Protein AF-A0A3D4PBT4-F1 (afdb_monomer)

Nearest PDB structures (foldseek):
  4qhi-assembly2_C  TM=4.801E-01  e=5.246E-02  Methanocaldococcus jannaschii DSM 2661
  4qhg-assembly1_A-2  TM=4.617E-01  e=2.967E-01  Methanocaldococcus jannaschii DSM 2661
  5e3x-assembly1_A-2  TM=4.764E-01  e=1.218E+00  Fervidobacterium islandicum

Solvent-accessible surface area (backbone atoms only — not comparable to full-atom values): 7900 Å² total; per-residue (Å²): 116,71,68,62,55,51,52,49,64,68,45,41,64,60,52,53,50,51,52,49,51,54,48,48,54,54,50,52,46,61,51,25,56,71,37,74,46,95,46,27,5,44,56,42,27,53,53,55,31,48,79,68,73,39,72,84,47,48,81,45,77,36,86,62,77,91,56,55,41,52,39,86,85,80,41,32,38,33,24,12,53,67,28,30,70,22,40,10,48,36,17,32,48,51,27,46,52,31,45,48,53,50,50,38,59,75,67,63,42,63,69,56,55,55,49,61,65,44,50,64,61,58,52,46,52,58,55,50,48,52,50,52,51,53,50,51,53,51,56,55,50,52,56,58,59,76,75,110

Radius of gyration: 21.91 Å; Cα contacts (8 Å, |Δi|>4): 157; chains: 1; bounding box: 54×27×58 Å

Mean predicted aligned error: 8.55 Å

pLDDT: mean 87.28, std 11.98, range [42.81, 98.38]

Sequence (148 aa):
MYGYLGLLIFTAPAILLMMWAQYRVKSTFAHGLRVPTRLSGAAAARHILDINGLQSIDVVETPGQLSDHYDPREKVVRLSQEVYRGHSASSVGIAAHEVGHAIQDAENYGPLVIRNAAVPAAQFGGTAFSILLIVGILLNSIQLILLV

Foldseek 3Di:
DVVVVVVCVVCVVVVVVVVVVVVVVVVVLVVQLPAFAPDALQRLLCVVCVVLVNNVEEEEEDEDDPPWAQDLVNNYTYDYPCLNGRGTRSSNVSSVVRSVVSSCSVVVPVVVVVVVVCVVVVVVVVVVVVVVVVVVVVVVVVVVVVVD

Structure (mmCIF, N/CA/C/O backbone):
data_AF-A0A3D4PBT4-F1
#
_entry.id   AF-A0A3D4PBT4-F1
#
loop_
_atom_site.grou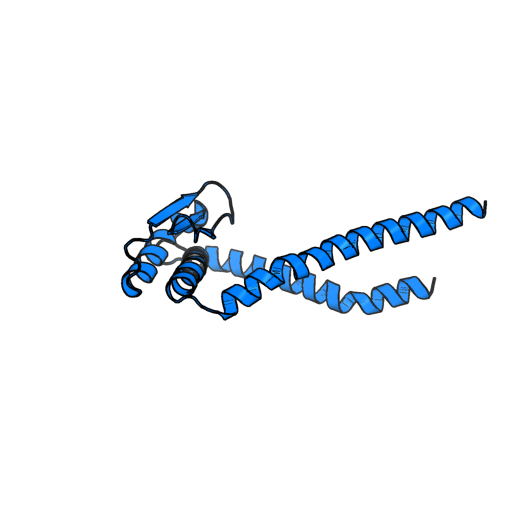p_PDB
_atom_site.id
_atom_site.type_symbol
_atom_site.label_atom_id
_atom_site.label_alt_id
_atom_site.label_comp_id
_atom_site.label_asym_id
_atom_site.label_entity_id
_atom_site.label_seq_id
_atom_site.pdbx_PDB_ins_code
_atom_site.Cartn_x
_atom_site.Cartn_y
_atom_site.Cartn_z
_atom_site.occupancy
_atom_site.B_iso_or_equiv
_atom_site.auth_seq_id
_atom_site.auth_comp_id
_atom_site.auth_asym_id
_atom_site.auth_atom_id
_atom_site.pdbx_PDB_model_num
ATOM 1 N N . MET A 1 1 ? 32.379 -2.640 -28.976 1.00 48.91 1 MET A N 1
ATOM 2 C CA . MET A 1 1 ? 32.718 -2.144 -27.621 1.00 48.91 1 MET A CA 1
ATOM 3 C C . MET A 1 1 ? 32.026 -0.816 -27.282 1.00 48.91 1 MET A C 1
ATOM 5 O O . MET A 1 1 ? 31.395 -0.750 -26.239 1.00 48.91 1 MET A O 1
ATOM 9 N N . TYR A 1 2 ? 32.033 0.196 -28.164 1.00 55.16 2 TYR A N 1
ATOM 10 C CA . TYR A 1 2 ? 31.381 1.500 -27.913 1.00 55.16 2 TYR A CA 1
ATOM 11 C C . TYR A 1 2 ? 29.841 1.471 -27.767 1.00 55.16 2 TYR A C 1
ATOM 13 O O . TYR A 1 2 ? 29.294 2.257 -27.001 1.00 55.16 2 TYR A O 1
ATOM 21 N N . GLY A 1 3 ? 29.135 0.544 -28.432 1.00 63.59 3 GLY A N 1
ATOM 22 C CA . GLY A 1 3 ? 27.665 0.445 -28.346 1.00 63.59 3 GLY A CA 1
ATOM 23 C C . GLY A 1 3 ? 27.131 -0.011 -26.980 1.00 63.59 3 GLY A C 1
ATOM 24 O O . GLY A 1 3 ? 26.150 0.537 -26.487 1.00 63.59 3 GLY A O 1
ATOM 25 N N . TYR A 1 4 ? 27.808 -0.961 -26.324 1.00 66.44 4 TYR A N 1
ATOM 26 C CA . TYR A 1 4 ? 27.395 -1.476 -25.011 1.00 66.44 4 TYR A CA 1
ATOM 27 C C . TYR A 1 4 ? 27.644 -0.468 -23.881 1.00 66.44 4 TYR A C 1
ATOM 29 O O . TYR A 1 4 ? 26.811 -0.319 -22.991 1.00 66.44 4 TYR A O 1
ATOM 37 N N . LEU A 1 5 ? 28.759 0.270 -23.944 1.00 72.81 5 LEU A N 1
ATOM 38 C CA . LEU A 1 5 ? 29.071 1.320 -22.971 1.00 72.81 5 LEU A CA 1
ATOM 39 C C . LEU A 1 5 ? 28.074 2.490 -23.069 1.00 72.81 5 LEU A C 1
ATOM 41 O O . LEU A 1 5 ? 27.619 2.994 -22.047 1.00 72.81 5 LEU A O 1
ATOM 45 N N . GLY A 1 6 ? 27.677 2.870 -24.291 1.00 78.94 6 GLY A N 1
ATOM 46 C CA . GLY A 1 6 ? 26.643 3.883 -24.521 1.00 78.94 6 GLY A CA 1
ATOM 47 C C . GLY A 1 6 ? 25.270 3.475 -23.975 1.00 78.94 6 GLY A C 1
ATOM 48 O O . GLY A 1 6 ? 24.609 4.282 -23.326 1.00 78.94 6 GLY A O 1
ATOM 49 N N . LEU A 1 7 ? 24.873 2.209 -24.156 1.00 76.38 7 LEU A N 1
ATOM 50 C CA . LEU A 1 7 ? 23.623 1.672 -23.605 1.00 76.38 7 LEU A CA 1
ATOM 51 C C . LEU A 1 7 ? 23.611 1.705 -22.069 1.00 76.38 7 LEU A C 1
ATOM 53 O O . LEU A 1 7 ? 22.609 2.097 -21.470 1.00 76.38 7 LEU A O 1
ATOM 57 N N . LEU A 1 8 ? 24.719 1.327 -21.424 1.00 79.38 8 LEU A N 1
ATOM 58 C CA . LEU A 1 8 ? 24.833 1.360 -19.964 1.00 79.38 8 LEU A CA 1
ATOM 59 C C . LEU A 1 8 ? 24.752 2.786 -19.419 1.00 79.38 8 LEU A C 1
ATOM 61 O O . LEU A 1 8 ? 24.022 3.023 -18.465 1.00 79.38 8 LEU A O 1
ATOM 65 N N . ILE A 1 9 ? 25.434 3.749 -20.043 1.00 87.38 9 ILE A N 1
ATOM 66 C CA . ILE A 1 9 ? 25.378 5.157 -19.621 1.00 87.38 9 ILE A CA 1
ATOM 67 C C . ILE A 1 9 ? 23.966 5.728 -19.802 1.00 87.38 9 ILE A C 1
ATOM 69 O O . ILE A 1 9 ? 23.479 6.440 -18.928 1.00 87.38 9 ILE A O 1
ATOM 73 N N . PHE A 1 10 ? 23.285 5.387 -20.899 1.00 84.81 10 PHE A N 1
ATOM 74 C CA . PHE A 1 10 ? 21.920 5.846 -21.162 1.00 84.81 10 PHE A CA 1
ATOM 75 C C . PHE A 1 10 ? 20.891 5.243 -20.191 1.00 84.81 10 PHE A C 1
ATOM 77 O O . PHE A 1 10 ? 19.974 5.932 -19.750 1.00 84.81 10 PHE A O 1
ATOM 84 N N . THR A 1 11 ? 21.045 3.967 -19.829 1.00 82.62 11 THR A N 1
ATOM 85 C CA . THR A 1 11 ? 20.118 3.264 -18.921 1.00 82.62 11 THR A CA 1
ATOM 86 C C . THR A 1 11 ? 20.441 3.470 -17.439 1.00 82.62 11 THR A C 1
ATOM 88 O O . THR A 1 11 ? 19.552 3.324 -16.596 1.00 82.62 11 THR A O 1
ATOM 91 N N . ALA A 1 12 ? 21.674 3.860 -17.101 1.00 88.75 12 ALA A N 1
ATOM 92 C CA . ALA A 1 12 ? 22.126 4.027 -15.722 1.00 88.75 12 ALA A CA 1
ATOM 93 C C . ALA A 1 12 ? 21.246 4.974 -14.885 1.00 88.75 12 ALA A C 1
ATOM 95 O O . ALA A 1 12 ? 20.883 4.572 -13.780 1.00 88.75 12 ALA A O 1
ATOM 96 N N . PRO A 1 13 ? 20.823 6.167 -15.354 1.00 92.69 13 PRO A N 1
ATOM 97 C CA . PRO A 1 13 ? 19.965 7.045 -14.558 1.00 92.69 13 PRO A CA 1
ATOM 98 C C . PRO A 1 13 ? 18.640 6.387 -14.156 1.00 92.69 13 PRO A C 1
ATOM 100 O O . PRO A 1 13 ? 18.212 6.515 -13.010 1.00 92.69 13 PRO A O 1
ATOM 103 N N . ALA A 1 14 ? 18.015 5.637 -15.070 1.00 88.19 14 ALA A N 1
ATOM 104 C CA . ALA A 1 14 ? 16.760 4.941 -14.800 1.00 88.19 14 ALA A CA 1
ATOM 105 C C . ALA A 1 14 ? 16.950 3.810 -13.777 1.00 88.19 14 ALA A C 1
ATOM 107 O O . ALA A 1 14 ? 16.162 3.682 -12.838 1.00 88.19 14 ALA A O 1
ATOM 108 N N . ILE A 1 15 ? 18.026 3.028 -13.914 1.00 87.31 15 ILE A N 1
ATOM 109 C CA . ILE A 1 15 ? 18.360 1.947 -12.976 1.00 87.31 15 ILE A CA 1
ATOM 110 C C . ILE A 1 15 ? 18.670 2.515 -11.587 1.00 87.31 15 ILE A C 1
ATOM 112 O O . ILE A 1 15 ? 18.145 2.021 -10.589 1.00 87.31 15 ILE A O 1
ATOM 116 N N . LEU A 1 16 ? 19.475 3.577 -11.511 1.00 93.25 16 LEU A N 1
ATOM 117 C CA . LEU A 1 16 ? 19.823 4.232 -10.250 1.00 93.25 16 LEU A CA 1
ATOM 118 C C . LEU A 1 16 ? 18.584 4.803 -9.554 1.00 93.25 16 LEU A C 1
ATOM 120 O O . LEU A 1 16 ? 18.419 4.607 -8.349 1.00 93.25 16 LEU A O 1
ATOM 124 N N . LEU A 1 17 ? 17.686 5.445 -10.305 1.00 93.38 17 LEU A N 1
ATOM 125 C CA . LEU A 1 17 ? 16.423 5.950 -9.771 1.00 93.38 17 LEU A CA 1
ATOM 126 C C . LEU A 1 17 ? 15.539 4.810 -9.244 1.00 93.38 17 LEU A C 1
ATOM 128 O O . LEU A 1 17 ? 15.007 4.914 -8.138 1.00 93.38 17 LEU A O 1
ATOM 132 N N . MET A 1 18 ? 15.421 3.709 -9.993 1.00 89.62 18 MET A N 1
ATOM 133 C CA . MET A 1 18 ? 14.675 2.519 -9.572 1.00 89.62 18 MET A CA 1
ATOM 134 C C . MET A 1 18 ? 15.241 1.934 -8.272 1.00 89.62 18 MET A C 1
ATOM 136 O O . MET A 1 18 ? 14.489 1.681 -7.329 1.00 89.62 18 MET A O 1
ATOM 140 N N . MET A 1 19 ? 16.561 1.751 -8.194 1.00 91.12 19 MET A N 1
ATOM 141 C CA . MET A 1 19 ? 17.225 1.233 -6.995 1.00 91.12 19 MET A CA 1
ATOM 142 C C . MET A 1 19 ? 17.025 2.155 -5.793 1.00 91.12 19 MET A C 1
ATOM 144 O O . MET A 1 19 ? 16.700 1.684 -4.701 1.00 91.12 19 MET A O 1
ATOM 148 N N . TRP A 1 20 ? 17.177 3.465 -5.988 1.00 96.38 20 TRP A N 1
ATOM 149 C CA . TRP A 1 20 ? 16.956 4.450 -4.935 1.00 96.38 20 TRP A CA 1
ATOM 150 C C . TRP A 1 20 ? 15.506 4.438 -4.442 1.00 96.38 20 TRP A C 1
ATOM 152 O O . TRP A 1 20 ? 15.279 4.410 -3.233 1.00 96.38 20 TRP A O 1
ATOM 162 N N . ALA A 1 21 ? 14.526 4.392 -5.347 1.00 94.19 21 ALA A N 1
ATOM 163 C CA . ALA A 1 21 ? 13.113 4.332 -4.984 1.00 94.19 21 ALA A CA 1
ATOM 164 C C . ALA A 1 21 ? 12.798 3.073 -4.158 1.00 94.19 21 ALA A C 1
ATOM 166 O O . ALA A 1 21 ? 12.188 3.169 -3.091 1.00 94.19 21 ALA A O 1
ATOM 167 N N . GLN A 1 22 ? 13.289 1.907 -4.592 1.00 88.94 22 GLN A N 1
ATOM 168 C CA . GLN A 1 22 ? 13.149 0.650 -3.849 1.00 88.94 22 GLN A CA 1
ATOM 169 C C . GLN A 1 22 ? 13.798 0.726 -2.462 1.00 88.94 22 GLN A C 1
ATOM 171 O O . GLN A 1 22 ? 13.204 0.299 -1.469 1.00 88.94 22 GLN A O 1
ATOM 176 N N . TYR A 1 23 ? 14.996 1.308 -2.372 1.00 95.31 23 TYR A N 1
ATOM 177 C CA . TYR A 1 23 ? 15.675 1.526 -1.097 1.00 95.31 23 TYR A CA 1
ATOM 178 C C . TYR A 1 23 ? 14.864 2.435 -0.168 1.00 95.31 23 TYR A C 1
ATOM 180 O O . TYR A 1 23 ? 14.682 2.107 1.005 1.00 95.31 23 TYR A O 1
ATOM 188 N N . ARG A 1 24 ? 14.339 3.553 -0.680 1.00 95.69 24 ARG A N 1
ATOM 189 C CA . ARG A 1 24 ? 13.544 4.506 0.105 1.00 95.69 24 ARG A CA 1
ATOM 190 C C . ARG A 1 24 ? 12.283 3.866 0.669 1.00 95.69 24 ARG A C 1
ATOM 192 O O . ARG A 1 24 ? 12.049 4.008 1.863 1.00 95.69 24 ARG A O 1
ATOM 199 N N . VAL A 1 25 ? 11.527 3.120 -0.139 1.00 88.88 25 VAL A N 1
ATOM 200 C CA . VAL A 1 25 ? 10.314 2.420 0.323 1.00 88.88 25 VAL A CA 1
ATOM 201 C C . VAL A 1 25 ? 10.648 1.450 1.457 1.00 88.88 25 VAL A C 1
ATOM 203 O O . VAL A 1 25 ? 10.055 1.534 2.532 1.00 88.88 25 VAL A O 1
ATOM 206 N N . LYS A 1 26 ? 11.655 0.588 1.261 1.00 89.44 26 LYS A N 1
ATOM 207 C CA . LYS A 1 26 ? 12.080 -0.383 2.283 1.00 89.44 26 LYS A CA 1
ATOM 208 C C . LYS A 1 26 ? 12.581 0.300 3.557 1.00 89.44 26 LYS A C 1
ATOM 210 O O . LYS A 1 26 ? 12.235 -0.118 4.658 1.00 89.44 26 LYS A O 1
ATOM 215 N N . SER A 1 27 ? 13.374 1.360 3.411 1.00 92.69 27 SER A N 1
ATOM 216 C CA . SER A 1 27 ? 13.938 2.116 4.531 1.00 92.69 27 SER A CA 1
ATOM 217 C C . SER A 1 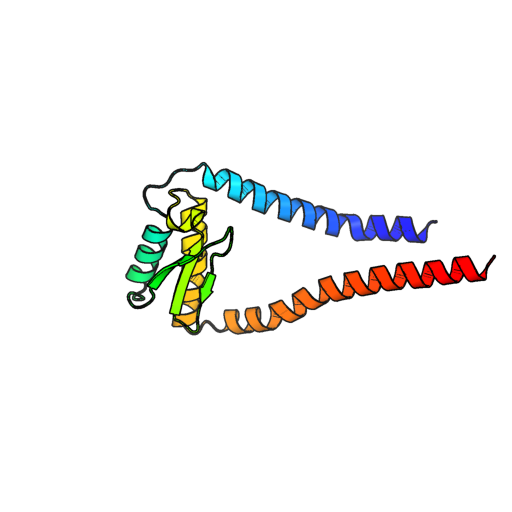27 ? 12.854 2.828 5.341 1.00 92.69 27 SER A C 1
ATOM 219 O O . SER A 1 27 ? 12.841 2.722 6.567 1.00 92.69 27 SER A O 1
ATOM 221 N N . THR A 1 28 ? 11.913 3.502 4.676 1.00 91.19 2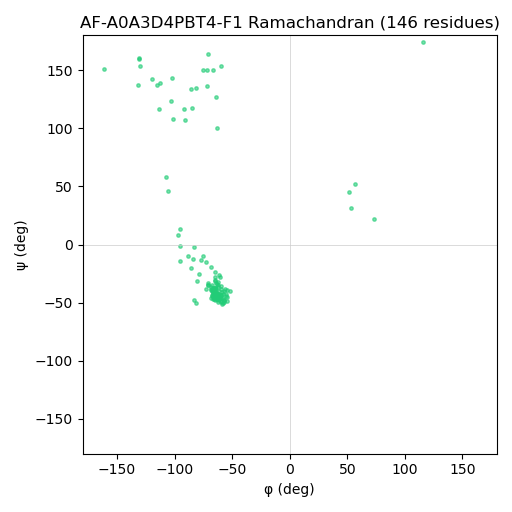8 THR A N 1
ATOM 222 C CA . THR A 1 28 ? 10.795 4.183 5.337 1.00 91.19 28 THR A CA 1
ATOM 223 C C . THR A 1 28 ? 9.870 3.190 6.031 1.00 91.19 28 THR A C 1
ATOM 225 O O . THR A 1 28 ? 9.508 3.428 7.180 1.00 91.19 28 THR A O 1
ATOM 228 N N . PHE A 1 29 ? 9.551 2.060 5.395 1.00 87.12 29 PHE A N 1
ATOM 229 C CA . PHE A 1 29 ? 8.749 1.008 6.021 1.00 87.12 29 PHE A CA 1
ATOM 230 C C . PHE A 1 29 ? 9.419 0.462 7.292 1.00 87.12 29 PHE A C 1
ATOM 232 O O . PHE A 1 29 ? 8.803 0.443 8.359 1.00 87.12 29 PHE A O 1
ATOM 239 N N . ALA A 1 30 ? 10.706 0.107 7.208 1.00 90.31 30 ALA A N 1
ATOM 240 C CA . ALA A 1 30 ? 11.474 -0.394 8.348 1.00 90.31 30 ALA A CA 1
ATOM 241 C C . ALA A 1 30 ? 11.616 0.645 9.473 1.00 90.31 30 ALA A C 1
ATOM 243 O O . ALA A 1 30 ? 11.637 0.290 10.651 1.00 90.31 30 ALA A O 1
ATOM 244 N N . HIS A 1 31 ? 11.716 1.930 9.124 1.00 93.81 31 HIS A N 1
ATOM 245 C CA . HIS A 1 31 ? 11.723 3.010 10.103 1.00 93.81 31 HIS A CA 1
ATOM 246 C C . HIS A 1 31 ? 10.356 3.160 10.782 1.00 93.81 31 HIS A C 1
ATOM 248 O O . HIS A 1 31 ? 10.292 3.225 12.007 1.00 93.81 31 HIS A O 1
ATOM 254 N N . GLY A 1 32 ? 9.265 3.148 10.011 1.00 91.88 32 GLY A N 1
ATOM 255 C CA . GLY A 1 32 ? 7.905 3.291 10.530 1.00 91.88 32 GLY A CA 1
ATOM 256 C C . GLY A 1 32 ? 7.463 2.137 11.435 1.00 91.88 32 GLY A C 1
ATOM 257 O O . GLY A 1 32 ? 6.705 2.372 12.373 1.00 91.88 32 GLY A O 1
ATOM 258 N N . LEU A 1 33 ? 8.003 0.926 11.243 1.00 90.75 33 LEU A N 1
ATOM 259 C CA . LEU A 1 33 ? 7.801 -0.204 12.162 1.00 90.75 33 LEU A CA 1
ATOM 260 C C . LEU A 1 33 ? 8.344 0.071 13.575 1.00 90.75 33 LEU A C 1
ATOM 262 O O . LEU A 1 33 ? 7.856 -0.500 14.547 1.00 90.75 33 LEU A O 1
ATOM 266 N N . ARG A 1 34 ? 9.342 0.954 13.709 1.00 93.31 34 ARG A N 1
ATOM 267 C CA . ARG A 1 34 ? 9.946 1.325 15.002 1.00 93.31 34 ARG A CA 1
ATOM 268 C C . ARG A 1 34 ? 9.238 2.491 15.683 1.00 93.31 34 ARG A C 1
ATOM 270 O O . ARG A 1 34 ? 9.553 2.787 16.831 1.00 93.31 34 ARG A O 1
ATOM 277 N N . VAL A 1 35 ? 8.326 3.171 14.988 1.00 96.50 35 VAL A N 1
ATOM 278 C CA . VAL A 1 35 ? 7.567 4.299 15.534 1.00 96.50 35 VAL A CA 1
ATOM 279 C C . VAL A 1 35 ? 6.283 3.745 16.153 1.00 96.50 35 VAL A C 1
ATOM 281 O O . VAL A 1 35 ? 5.397 3.331 15.404 1.00 96.50 35 VAL A O 1
ATOM 284 N N . PRO A 1 36 ? 6.163 3.699 17.492 1.00 96.06 36 PRO A N 1
ATOM 285 C CA . PRO A 1 36 ? 5.020 3.083 18.148 1.00 96.06 36 PRO A CA 1
ATOM 286 C C . PRO A 1 36 ? 3.757 3.929 17.978 1.00 96.06 36 PRO A C 1
ATOM 288 O O . PRO A 1 36 ? 3.807 5.159 17.908 1.00 96.06 36 PRO A O 1
ATOM 291 N N . THR A 1 37 ? 2.606 3.267 17.968 1.00 96.94 37 THR A N 1
ATOM 292 C CA . THR A 1 37 ? 1.288 3.912 17.932 1.00 96.94 37 THR A CA 1
ATOM 293 C C . THR A 1 37 ? 0.376 3.323 19.005 1.00 96.94 37 THR A C 1
ATOM 295 O O . THR A 1 37 ? 0.634 2.251 19.545 1.00 96.94 37 THR A O 1
ATOM 298 N N . ARG A 1 38 ? -0.689 4.052 19.362 1.00 95.81 38 ARG A N 1
ATOM 299 C CA . ARG A 1 38 ? -1.673 3.586 20.358 1.00 95.81 38 ARG A CA 1
ATOM 300 C C . ARG A 1 38 ? -2.668 2.576 19.790 1.00 95.81 38 ARG A C 1
ATOM 302 O O . ARG A 1 38 ? -3.241 1.809 20.551 1.00 95.81 38 ARG A O 1
ATOM 309 N N . LEU A 1 39 ? -2.899 2.621 18.481 1.00 96.06 39 LEU A N 1
ATOM 310 C CA . LEU A 1 39 ? -3.827 1.741 17.783 1.00 96.06 39 LEU A CA 1
ATOM 311 C C . LEU A 1 39 ? -3.040 0.649 17.068 1.00 96.06 39 LEU A C 1
ATOM 313 O O . LEU A 1 39 ? -1.972 0.914 16.521 1.00 96.06 39 LEU A O 1
ATOM 317 N N . SER A 1 40 ? -3.587 -0.561 17.029 1.00 97.81 40 SER A N 1
ATOM 318 C CA . SER A 1 40 ? -3.121 -1.559 16.072 1.00 97.81 40 SER A CA 1
ATOM 319 C C . SER A 1 40 ? -3.544 -1.180 14.649 1.00 97.81 40 SER A C 1
ATOM 321 O O . SER A 1 40 ? -4.461 -0.371 14.466 1.00 97.81 40 SER A O 1
ATOM 323 N N . GLY A 1 41 ? -2.938 -1.801 13.633 1.00 97.62 41 GLY A N 1
ATOM 324 C CA . GLY A 1 41 ? -3.411 -1.665 12.252 1.00 97.62 41 GLY A CA 1
ATOM 325 C C . GLY A 1 41 ? -4.887 -2.056 12.109 1.00 97.62 41 GLY A C 1
ATOM 326 O O . GLY A 1 41 ? -5.656 -1.309 11.513 1.00 97.62 41 GLY A O 1
ATOM 327 N N . ALA A 1 42 ? -5.326 -3.149 12.746 1.00 98.19 42 ALA A N 1
ATOM 328 C CA . ALA A 1 42 ? -6.737 -3.548 12.728 1.00 98.19 42 ALA A CA 1
ATOM 329 C C . ALA A 1 42 ? -7.665 -2.506 13.378 1.00 98.19 42 ALA A C 1
ATOM 331 O O . ALA A 1 42 ? -8.714 -2.179 12.823 1.00 98.19 42 ALA A O 1
ATOM 332 N N . ALA A 1 43 ? -7.271 -1.947 14.529 1.00 98.38 43 ALA A N 1
ATOM 333 C CA . ALA A 1 43 ? -8.057 -0.922 15.213 1.00 98.38 43 ALA A CA 1
ATOM 334 C C . ALA A 1 43 ? -8.127 0.376 14.396 1.00 98.38 43 ALA A C 1
ATOM 336 O O . ALA A 1 43 ? -9.184 0.998 14.318 1.00 98.38 43 ALA A O 1
ATOM 337 N N . ALA A 1 44 ? -7.022 0.761 13.752 1.00 98.19 44 ALA A N 1
ATOM 338 C CA . ALA A 1 44 ? -6.994 1.896 12.841 1.00 98.19 44 ALA A CA 1
ATOM 339 C C . ALA A 1 44 ? -7.897 1.666 11.620 1.00 98.19 44 ALA A C 1
ATOM 341 O O . ALA A 1 44 ? -8.702 2.538 11.304 1.00 98.19 44 ALA A O 1
ATOM 342 N N . ALA A 1 45 ? -7.823 0.493 10.978 1.00 98.25 45 ALA A N 1
ATOM 343 C CA . ALA A 1 45 ? -8.685 0.158 9.845 1.00 98.25 45 ALA A CA 1
ATOM 344 C C . ALA A 1 45 ? -10.168 0.234 10.222 1.00 98.25 45 ALA A C 1
ATOM 346 O O . ALA A 1 45 ? -10.940 0.927 9.560 1.00 98.25 45 ALA A O 1
ATOM 347 N N . ARG A 1 46 ? -10.550 -0.420 11.327 1.00 98.31 46 ARG A N 1
ATOM 348 C CA . ARG A 1 46 ? -11.926 -0.399 11.838 1.00 98.31 46 ARG A CA 1
ATOM 349 C C . ARG A 1 46 ? -12.397 1.029 12.109 1.00 98.31 46 ARG A C 1
ATOM 351 O O . ARG A 1 46 ? -13.455 1.420 11.630 1.00 98.31 46 ARG A O 1
ATOM 358 N N . HIS A 1 47 ? -11.578 1.826 12.798 1.00 98.06 47 HIS A N 1
ATOM 359 C CA . HIS A 1 47 ? -11.900 3.217 13.105 1.00 98.06 47 HIS A CA 1
ATOM 360 C C . HIS A 1 47 ? -12.129 4.061 11.844 1.00 98.06 47 HIS A C 1
ATOM 362 O O . HIS A 1 47 ? -13.114 4.792 11.773 1.00 98.06 47 HIS A O 1
ATOM 368 N N . ILE A 1 48 ? -11.254 3.942 10.838 1.00 98.12 48 ILE A N 1
ATOM 369 C CA . ILE A 1 48 ? -11.374 4.701 9.584 1.00 98.12 48 ILE A CA 1
ATOM 370 C C . ILE A 1 48 ? -12.616 4.259 8.797 1.00 98.12 48 ILE A C 1
ATOM 372 O O . ILE A 1 48 ? -13.334 5.105 8.270 1.00 98.12 48 ILE A O 1
ATOM 376 N N . LEU A 1 49 ? -12.910 2.961 8.730 1.00 98.25 49 LEU A N 1
ATOM 377 C CA . LEU A 1 49 ? -14.124 2.472 8.072 1.00 98.25 49 LEU A CA 1
ATOM 378 C C . LEU A 1 49 ? -15.392 2.993 8.768 1.00 98.25 49 LEU A C 1
ATOM 380 O O . LEU A 1 49 ? -16.325 3.430 8.097 1.00 98.25 49 LEU A O 1
ATOM 384 N N . ASP A 1 50 ? -15.416 3.001 10.103 1.00 98.00 50 ASP A N 1
ATOM 385 C CA . ASP A 1 50 ? -16.586 3.428 10.880 1.00 98.00 50 ASP A CA 1
ATOM 386 C C . ASP A 1 50 ? -16.925 4.902 10.669 1.00 98.00 50 ASP A C 1
ATOM 388 O O . ASP A 1 50 ? -18.093 5.236 10.458 1.00 98.00 50 ASP A O 1
ATOM 392 N N . ILE A 1 51 ? -15.918 5.783 10.669 1.00 97.44 51 ILE A N 1
ATOM 393 C CA . ILE A 1 51 ? -16.139 7.218 10.424 1.00 97.44 51 ILE A CA 1
ATOM 394 C C . ILE A 1 51 ? -16.574 7.513 8.980 1.00 97.44 51 ILE A C 1
ATOM 396 O O . ILE A 1 51 ? -17.151 8.568 8.732 1.00 97.44 51 ILE A O 1
ATOM 400 N N . ASN A 1 52 ? -16.329 6.589 8.045 1.00 97.00 52 ASN A N 1
ATOM 401 C CA . ASN A 1 52 ? -16.764 6.682 6.649 1.00 97.00 52 ASN A CA 1
ATOM 402 C C . ASN A 1 52 ? -18.076 5.918 6.376 1.00 97.00 52 ASN A C 1
ATOM 404 O O . ASN A 1 52 ? -18.478 5.791 5.224 1.00 97.00 52 ASN A O 1
ATOM 408 N N . GLY A 1 53 ? -18.760 5.403 7.407 1.00 97.12 53 GLY A N 1
ATOM 409 C CA . GLY A 1 53 ? -20.037 4.697 7.235 1.00 97.12 53 GLY A CA 1
ATOM 410 C C . GLY A 1 53 ? -19.915 3.300 6.612 1.00 97.12 53 GLY A C 1
ATOM 411 O O . GLY A 1 53 ? -20.882 2.792 6.050 1.00 97.12 53 GLY A O 1
ATOM 412 N N . LEU A 1 54 ? -18.736 2.676 6.698 1.00 97.19 54 LEU A N 1
ATOM 413 C CA . LEU A 1 54 ? -18.430 1.358 6.131 1.00 97.19 54 LEU A CA 1
ATOM 414 C C . LEU A 1 54 ? -18.360 0.277 7.222 1.00 97.19 54 LEU A C 1
ATOM 416 O O . LEU A 1 54 ? -17.433 -0.537 7.271 1.00 97.19 54 LEU A O 1
ATOM 420 N N . GLN A 1 55 ? -19.337 0.263 8.134 1.00 97.06 55 GLN A N 1
ATOM 421 C CA . GLN A 1 55 ? -19.382 -0.702 9.244 1.00 97.06 55 GLN A CA 1
ATOM 422 C C . GLN A 1 55 ? -19.571 -2.150 8.774 1.00 97.06 55 GLN A C 1
ATOM 424 O O . GLN A 1 55 ? -19.186 -3.070 9.487 1.00 97.06 55 GLN A O 1
ATOM 429 N N . SER A 1 56 ? -20.139 -2.351 7.583 1.00 96.25 56 SER A N 1
ATOM 430 C CA . SER A 1 56 ? -20.369 -3.673 6.989 1.00 96.25 56 SER A CA 1
ATOM 431 C C . SER A 1 56 ? -19.119 -4.324 6.392 1.00 96.25 56 SER A C 1
ATOM 433 O O . SER A 1 56 ? -19.165 -5.506 6.070 1.00 96.25 56 SER A O 1
ATOM 435 N N . ILE A 1 57 ? -18.027 -3.574 6.215 1.00 97.44 57 ILE A N 1
ATOM 436 C CA . ILE A 1 57 ? -16.765 -4.105 5.690 1.00 97.44 57 ILE A CA 1
ATOM 437 C C . ILE A 1 57 ? -15.977 -4.708 6.843 1.00 97.44 57 ILE A C 1
ATOM 439 O O . ILE A 1 57 ? -15.579 -3.983 7.757 1.00 97.44 57 ILE A O 1
ATOM 443 N N . ASP A 1 58 ? -15.719 -6.010 6.796 1.00 97.38 58 ASP A N 1
ATOM 444 C CA . ASP A 1 58 ? -14.952 -6.690 7.838 1.00 97.38 58 ASP A CA 1
ATOM 445 C C . ASP A 1 58 ? -13.451 -6.397 7.732 1.00 97.38 58 ASP A C 1
ATOM 447 O O . ASP A 1 58 ? -12.903 -6.196 6.647 1.00 97.38 58 ASP A O 1
ATOM 451 N N . VAL A 1 59 ? -12.767 -6.411 8.880 1.00 98.12 59 VAL A N 1
ATOM 452 C CA . VAL A 1 59 ? -11.302 -6.349 8.968 1.00 98.12 59 VAL A CA 1
ATOM 453 C C . VAL A 1 59 ? -10.815 -7.677 9.524 1.00 98.12 59 VAL A C 1
ATOM 455 O O . VAL A 1 59 ? -11.134 -8.022 10.661 1.00 98.12 59 VAL A O 1
ATOM 458 N N . VAL A 1 60 ? -10.040 -8.423 8.740 1.00 97.81 60 VAL A N 1
ATOM 459 C CA . VAL A 1 60 ? -9.604 -9.779 9.104 1.00 97.81 60 VAL A CA 1
ATOM 460 C C . VAL A 1 60 ? -8.103 -9.964 8.940 1.00 97.81 60 VAL A C 1
ATOM 462 O O . VAL A 1 60 ? -7.450 -9.312 8.125 1.00 97.81 60 VAL A O 1
ATOM 465 N N . GLU A 1 61 ? -7.554 -10.886 9.722 1.00 97.00 61 GLU A N 1
ATOM 466 C CA . GLU A 1 61 ? -6.154 -11.289 9.629 1.00 97.00 61 GLU A CA 1
ATOM 467 C C . GLU A 1 61 ? -5.973 -12.301 8.484 1.00 97.00 61 GLU A C 1
ATOM 469 O O . GLU A 1 61 ? -6.752 -13.247 8.355 1.00 97.00 61 GLU A O 1
ATOM 474 N N . THR A 1 62 ? -4.940 -12.123 7.658 1.00 94.50 62 THR A N 1
ATOM 475 C CA . THR A 1 62 ? -4.543 -13.068 6.603 1.00 94.50 62 THR A CA 1
ATOM 476 C C . THR A 1 62 ? -3.114 -13.569 6.832 1.00 94.50 62 THR A C 1
ATOM 478 O O . THR A 1 62 ? -2.253 -12.796 7.266 1.00 94.50 62 THR A O 1
ATOM 481 N N . PRO A 1 63 ? -2.818 -14.852 6.549 1.00 91.19 63 PRO A N 1
ATOM 482 C CA . PRO A 1 63 ? -1.452 -15.356 6.603 1.00 91.19 63 PRO A CA 1
ATOM 483 C C . PRO A 1 63 ? -0.577 -14.710 5.520 1.00 91.19 63 PRO A C 1
ATOM 485 O O . PRO A 1 63 ? -1.055 -14.389 4.432 1.00 91.19 63 PRO A O 1
ATOM 488 N N . GLY A 1 64 ? 0.718 -14.585 5.815 1.00 86.50 64 GLY A N 1
ATOM 489 C CA . GLY A 1 64 ? 1.718 -13.999 4.920 1.00 86.50 64 GLY A CA 1
ATOM 490 C C . GLY A 1 64 ? 2.337 -12.712 5.466 1.00 86.50 64 GLY A C 1
ATOM 491 O O . GLY A 1 64 ? 1.949 -12.206 6.518 1.00 86.50 64 GLY A O 1
ATOM 492 N N . GLN A 1 65 ? 3.337 -12.204 4.747 1.00 80.75 65 GLN A N 1
ATOM 493 C CA . GLN A 1 65 ? 3.927 -10.881 4.959 1.00 80.75 65 GLN A CA 1
ATOM 494 C C . GLN A 1 65 ? 3.597 -10.012 3.751 1.00 80.75 65 GLN A C 1
ATOM 496 O O . GLN A 1 65 ? 3.673 -10.505 2.624 1.00 80.75 65 GLN A O 1
ATOM 501 N N . LEU A 1 66 ? 3.257 -8.738 3.981 1.00 79.31 66 LEU A N 1
ATOM 502 C CA . LEU A 1 66 ? 2.890 -7.787 2.918 1.00 79.31 66 LEU A CA 1
ATOM 503 C C . LEU A 1 66 ? 1.771 -8.316 2.001 1.00 79.31 66 LEU A C 1
ATOM 505 O O . LEU A 1 66 ? 1.732 -8.031 0.807 1.00 79.31 66 LEU A O 1
ATOM 509 N N . SER A 1 67 ? 0.881 -9.128 2.568 1.00 89.94 67 SER A N 1
ATOM 510 C CA . SER A 1 67 ? -0.295 -9.698 1.908 1.00 89.94 67 SER A CA 1
ATOM 511 C C . SER A 1 67 ? -1.552 -8.862 2.158 1.00 89.94 67 SER A C 1
ATOM 513 O O . SER A 1 67 ? -2.664 -9.345 1.951 1.00 89.94 67 SER A O 1
ATOM 515 N N . ASP A 1 68 ? -1.377 -7.645 2.668 1.00 95.19 68 ASP A N 1
ATOM 516 C CA . ASP A 1 68 ? -2.430 -6.688 2.968 1.00 95.19 68 ASP A CA 1
ATOM 517 C C . ASP A 1 68 ? -3.140 -6.270 1.678 1.00 95.19 68 ASP A C 1
ATOM 519 O O . ASP A 1 68 ? -2.487 -5.905 0.701 1.00 95.19 68 ASP A O 1
ATOM 523 N N . HIS A 1 69 ? -4.464 -6.395 1.652 1.00 95.69 69 HIS A N 1
ATOM 524 C CA . HIS A 1 69 ? -5.282 -5.950 0.530 1.00 95.69 69 HIS A CA 1
ATOM 525 C C . HIS A 1 69 ? -6.749 -5.781 0.930 1.00 95.69 69 HIS A C 1
ATOM 527 O O . HIS A 1 69 ? -7.280 -6.512 1.771 1.00 95.69 69 HIS A O 1
ATOM 533 N N . TYR A 1 70 ? -7.436 -4.865 0.260 1.00 96.06 70 TYR A N 1
ATOM 534 C CA . TYR A 1 70 ? -8.894 -4.855 0.198 1.00 96.06 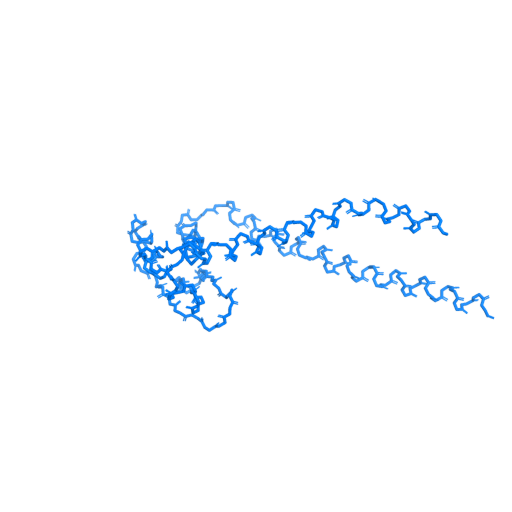70 TYR A CA 1
ATOM 535 C C . TYR A 1 70 ? -9.419 -5.756 -0.931 1.00 96.06 70 TYR A C 1
ATOM 537 O O . TYR A 1 70 ? -8.945 -5.687 -2.068 1.00 96.06 70 TYR A O 1
ATOM 545 N N . ASP A 1 71 ? -10.424 -6.581 -0.628 1.00 94.31 71 ASP A N 1
ATOM 546 C CA . ASP A 1 71 ? -11.157 -7.383 -1.609 1.00 94.31 71 ASP A CA 1
ATOM 547 C C . ASP A 1 71 ? -12.516 -6.725 -1.932 1.00 94.31 71 ASP A C 1
ATOM 549 O O . ASP A 1 71 ? -13.427 -6.773 -1.100 1.00 94.31 71 ASP A O 1
ATOM 553 N N . PRO A 1 72 ? -12.699 -6.134 -3.131 1.00 90.56 72 PRO A N 1
ATOM 554 C CA . PRO A 1 72 ? -13.946 -5.467 -3.508 1.00 90.56 72 PRO A CA 1
ATOM 555 C C . PRO A 1 72 ? -15.102 -6.434 -3.796 1.00 90.56 72 PRO A C 1
ATOM 557 O O . PRO A 1 72 ? -16.248 -5.988 -3.883 1.00 90.56 72 PRO A O 1
ATOM 560 N N . ARG A 1 73 ? -14.834 -7.736 -3.979 1.00 90.62 73 ARG A N 1
ATOM 561 C CA . ARG A 1 73 ? -15.875 -8.746 -4.236 1.00 90.62 73 ARG A CA 1
ATOM 562 C C . ARG A 1 73 ? -16.525 -9.185 -2.936 1.00 90.62 73 ARG A C 1
ATOM 564 O O . ARG A 1 73 ? -17.744 -9.150 -2.826 1.00 90.62 73 ARG A O 1
ATOM 571 N N . GLU A 1 74 ? -15.692 -9.543 -1.965 1.00 94.25 74 GLU A N 1
ATOM 572 C CA . GLU A 1 74 ? -16.135 -9.976 -0.636 1.00 94.25 74 GLU A CA 1
ATOM 573 C C . GLU A 1 74 ? -16.401 -8.790 0.306 1.00 94.25 74 GLU A C 1
ATOM 575 O O . GLU A 1 74 ? -17.008 -8.975 1.354 1.00 94.25 74 GLU A O 1
ATOM 580 N N . LYS A 1 75 ? -15.969 -7.573 -0.061 1.00 94.94 75 LYS A N 1
ATOM 581 C CA . LYS A 1 75 ? -16.055 -6.352 0.762 1.00 94.94 75 LYS A CA 1
ATOM 582 C C . LYS A 1 75 ? -15.366 -6.534 2.120 1.00 94.94 75 LYS A C 1
ATOM 584 O O . LYS A 1 75 ? -15.937 -6.249 3.168 1.00 94.94 75 LYS A O 1
ATOM 589 N N . VAL A 1 76 ? -14.113 -6.995 2.094 1.00 97.44 76 VAL A N 1
ATOM 590 C CA . VAL A 1 76 ? -13.305 -7.275 3.296 1.00 97.44 76 VAL A CA 1
ATOM 591 C C . VAL A 1 76 ? -11.918 -6.650 3.172 1.00 97.44 76 VAL A C 1
ATOM 593 O O . VAL A 1 76 ? -11.267 -6.760 2.133 1.00 97.44 76 VAL A O 1
ATOM 596 N N . VAL A 1 77 ? -11.431 -6.042 4.252 1.00 98.12 77 VAL A N 1
ATOM 597 C CA . VAL A 1 77 ? -10.035 -5.611 4.399 1.00 98.12 77 VAL A CA 1
ATOM 598 C C . VAL A 1 77 ? -9.238 -6.735 5.056 1.00 98.12 77 VAL A C 1
ATOM 600 O O . VAL A 1 77 ? -9.491 -7.113 6.202 1.00 98.12 77 VAL A O 1
ATOM 603 N N . ARG A 1 78 ? -8.255 -7.275 4.336 1.00 98.12 78 ARG A N 1
ATOM 604 C CA . ARG A 1 78 ? -7.357 -8.322 4.828 1.00 98.12 78 ARG A CA 1
ATOM 605 C C . ARG A 1 78 ? -6.023 -7.699 5.186 1.00 98.12 78 ARG A C 1
ATOM 607 O O . ARG A 1 78 ? -5.386 -7.092 4.333 1.00 98.12 78 ARG A O 1
ATOM 614 N N . LEU A 1 79 ? -5.591 -7.873 6.429 1.00 97.81 79 LEU A N 1
ATOM 615 C CA . LEU A 1 79 ? -4.294 -7.389 6.895 1.00 97.81 79 LEU A CA 1
ATOM 616 C C . LEU A 1 79 ? -3.399 -8.567 7.270 1.00 97.81 79 LEU A C 1
ATOM 618 O O . LEU A 1 79 ? -3.848 -9.526 7.902 1.00 97.81 79 LEU A O 1
ATOM 622 N N . SER A 1 80 ? -2.129 -8.501 6.887 1.00 96.62 80 SER A N 1
ATOM 623 C CA . SER A 1 80 ? -1.110 -9.459 7.303 1.00 96.62 80 SER A CA 1
ATOM 624 C C . SER A 1 80 ? -0.975 -9.456 8.826 1.00 96.62 80 SER A C 1
ATOM 626 O O . SER A 1 80 ? -1.254 -8.457 9.488 1.00 96.62 80 SER A O 1
ATOM 628 N N . GLN A 1 81 ? -0.529 -10.566 9.410 1.00 95.81 81 GLN A N 1
ATOM 629 C CA . GLN A 1 81 ? -0.418 -10.699 10.868 1.00 95.81 81 GLN A CA 1
ATOM 630 C C . GLN A 1 81 ? 0.412 -9.575 11.526 1.00 95.81 81 GLN A C 1
ATOM 632 O O . GLN A 1 81 ? 0.041 -9.073 12.591 1.00 95.81 81 GLN A O 1
ATOM 637 N N . GLU A 1 82 ? 1.500 -9.146 10.875 1.00 93.56 82 GLU A N 1
ATOM 638 C CA . GLU A 1 82 ? 2.360 -8.042 11.328 1.00 93.56 82 GLU A CA 1
ATOM 639 C C . GLU A 1 82 ? 1.618 -6.698 11.355 1.00 93.56 82 GLU A C 1
ATOM 641 O O . GLU A 1 82 ? 1.804 -5.900 12.272 1.00 93.56 82 GLU A O 1
ATOM 646 N N . VAL A 1 83 ? 0.745 -6.444 10.381 1.00 96.44 83 VAL A N 1
ATOM 647 C CA . VAL A 1 83 ? -0.020 -5.196 10.281 1.00 96.44 83 VAL A CA 1
ATOM 648 C C . VAL A 1 83 ? -1.258 -5.243 11.169 1.00 96.44 83 VAL A C 1
ATOM 650 O O . VAL A 1 83 ? -1.479 -4.321 11.953 1.00 96.44 83 VAL A O 1
ATOM 653 N N . TYR A 1 84 ? -2.026 -6.333 11.112 1.00 97.50 84 TYR A N 1
ATOM 654 C CA . TYR A 1 84 ? -3.264 -6.518 11.869 1.00 97.50 84 TYR A CA 1
ATOM 655 C C . TYR A 1 84 ? -3.031 -6.307 13.371 1.00 97.50 84 TYR A C 1
ATOM 657 O O . TYR A 1 84 ? -3.745 -5.542 14.024 1.00 97.50 84 TYR A O 1
ATOM 665 N N . ARG A 1 85 ? -1.988 -6.950 13.916 1.00 96.62 85 ARG A N 1
ATOM 666 C CA . ARG A 1 85 ? -1.641 -6.902 15.347 1.00 96.62 85 ARG A CA 1
ATOM 667 C C . ARG A 1 85 ? -0.593 -5.838 15.683 1.00 96.62 85 ARG A C 1
ATOM 669 O O . ARG A 1 85 ? -0.392 -5.531 16.859 1.00 96.62 85 ARG A O 1
ATOM 676 N N . GLY A 1 86 ? 0.096 -5.292 14.684 1.00 96.06 86 GLY A N 1
ATOM 677 C CA . GLY A 1 86 ? 1.194 -4.353 14.882 1.00 96.06 86 GLY A CA 1
ATOM 678 C C . GLY A 1 86 ? 0.726 -2.984 15.356 1.00 96.06 86 GLY A C 1
ATOM 679 O O . GLY A 1 86 ? -0.231 -2.422 14.829 1.00 96.06 86 GLY A O 1
ATOM 680 N N . HIS A 1 87 ? 1.441 -2.437 16.338 1.00 97.81 87 HIS A N 1
ATOM 681 C CA . HIS A 1 87 ? 1.198 -1.120 16.931 1.00 97.81 87 HIS A CA 1
ATOM 682 C C . HIS A 1 87 ? 2.283 -0.136 16.487 1.00 97.81 87 HIS A C 1
ATOM 684 O O . HIS A 1 87 ? 3.025 0.422 17.297 1.00 97.81 87 HIS A O 1
ATOM 690 N N . SER A 1 88 ? 2.414 0.046 15.174 1.00 97.50 88 SER A N 1
ATOM 691 C CA . SER A 1 88 ? 3.446 0.894 14.574 1.00 97.50 88 SER A CA 1
ATOM 692 C C . SER A 1 88 ? 2.866 1.855 13.542 1.00 97.50 88 SER A C 1
ATOM 694 O O . SER A 1 88 ? 1.782 1.617 13.007 1.00 97.50 88 SER A O 1
ATOM 696 N N . ALA A 1 89 ? 3.591 2.930 13.236 1.00 96.94 89 ALA A N 1
ATOM 697 C CA . ALA A 1 89 ? 3.180 3.879 12.207 1.00 96.94 89 ALA A CA 1
ATOM 698 C C . ALA A 1 89 ? 3.050 3.203 10.832 1.00 96.94 89 ALA A C 1
ATOM 700 O O . ALA A 1 89 ? 2.126 3.522 10.088 1.00 96.94 89 ALA A O 1
ATOM 701 N N . SER A 1 90 ? 3.916 2.232 10.518 1.00 95.25 90 SER A N 1
ATOM 702 C CA . SER A 1 90 ? 3.800 1.431 9.290 1.00 95.25 90 SER A CA 1
ATOM 703 C C . SER A 1 90 ? 2.544 0.556 9.292 1.00 95.25 90 SER A C 1
ATOM 705 O O . SER A 1 90 ? 1.843 0.522 8.285 1.00 95.25 90 SER A O 1
ATOM 707 N N . SER A 1 91 ? 2.214 -0.098 10.413 1.00 96.75 91 SER A N 1
ATOM 708 C CA . SER A 1 91 ? 0.998 -0.922 10.532 1.00 96.75 91 SER A CA 1
ATOM 709 C C . SER A 1 91 ? -0.268 -0.079 10.339 1.00 96.75 91 SER A C 1
ATOM 711 O O . SER A 1 91 ? -1.141 -0.431 9.551 1.00 96.75 91 SER A O 1
ATOM 713 N N . VAL A 1 92 ? -0.346 1.079 11.002 1.00 97.81 92 VAL A N 1
ATOM 714 C CA . VAL A 1 92 ? -1.464 2.023 10.842 1.00 97.81 92 VAL A CA 1
ATOM 715 C C . VAL A 1 92 ? -1.520 2.581 9.417 1.00 97.81 92 VAL A C 1
ATOM 717 O O . VAL A 1 92 ? -2.600 2.680 8.842 1.00 97.81 92 VAL A O 1
ATOM 720 N N . GLY A 1 93 ? -0.370 2.916 8.826 1.00 96.31 93 GLY A N 1
ATOM 721 C CA . GLY A 1 93 ? -0.286 3.449 7.466 1.00 96.31 93 GLY A CA 1
ATOM 722 C C . GLY A 1 93 ? -0.751 2.460 6.395 1.00 96.31 93 GLY A C 1
ATOM 723 O O . GLY A 1 93 ? -1.498 2.851 5.501 1.00 96.31 93 GLY A O 1
ATOM 724 N N . ILE A 1 94 ? -0.361 1.185 6.497 1.00 95.62 94 ILE A N 1
ATOM 725 C CA . ILE A 1 94 ? -0.819 0.134 5.573 1.00 95.62 94 ILE A CA 1
ATOM 726 C C . ILE A 1 94 ? -2.315 -0.118 5.754 1.00 95.62 94 ILE A C 1
ATOM 728 O O . ILE A 1 94 ? -3.056 -0.107 4.778 1.00 95.62 94 ILE A O 1
ATOM 732 N N . ALA A 1 95 ? -2.782 -0.250 6.997 1.00 97.56 95 ALA A N 1
ATOM 733 C CA . ALA A 1 95 ? -4.204 -0.405 7.282 1.00 97.56 95 ALA A CA 1
ATOM 734 C C . ALA A 1 95 ? -5.046 0.742 6.689 1.00 97.56 95 ALA A C 1
ATOM 736 O O . ALA A 1 95 ? -6.066 0.498 6.048 1.00 97.56 95 ALA A O 1
ATOM 737 N N . ALA A 1 96 ? -4.588 1.988 6.838 1.00 97.56 96 ALA A N 1
ATOM 738 C CA . ALA A 1 96 ? -5.239 3.154 6.246 1.00 97.56 96 ALA A CA 1
ATOM 739 C C . ALA A 1 96 ? -5.207 3.140 4.707 1.00 97.56 96 ALA A C 1
ATOM 741 O O . ALA A 1 96 ? -6.182 3.547 4.078 1.00 97.56 96 ALA A O 1
ATOM 742 N N . HIS A 1 97 ? -4.117 2.666 4.095 1.00 95.81 97 HIS A N 1
ATOM 743 C CA . HIS A 1 97 ? -4.017 2.516 2.641 1.00 95.81 97 HIS A CA 1
ATOM 744 C C . HIS A 1 97 ? -5.069 1.542 2.097 1.00 95.81 97 HIS A C 1
ATOM 746 O O . HIS A 1 97 ? -5.774 1.882 1.148 1.00 95.81 97 HIS A O 1
ATOM 752 N N . GLU A 1 98 ? -5.217 0.374 2.729 1.00 96.19 98 GLU A N 1
ATOM 753 C CA . GLU A 1 98 ? -6.190 -0.636 2.298 1.00 96.19 98 GLU A CA 1
ATOM 754 C C . GLU A 1 98 ? -7.635 -0.185 2.509 1.00 96.19 98 GLU A C 1
ATOM 756 O O . GLU A 1 98 ? -8.479 -0.352 1.627 1.00 96.19 98 GLU A O 1
ATOM 761 N N . VAL A 1 99 ? -7.918 0.479 3.632 1.00 97.69 99 VAL A N 1
ATOM 762 C CA . VAL A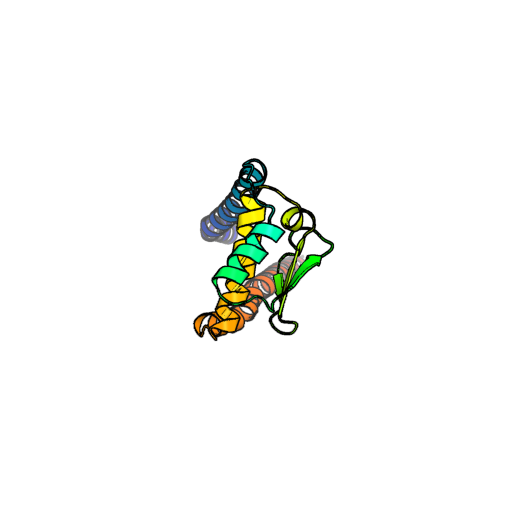 1 99 ? -9.224 1.121 3.841 1.00 97.69 99 VAL A CA 1
ATOM 763 C C . VAL A 1 99 ? -9.479 2.219 2.805 1.00 97.69 99 VAL A C 1
ATOM 765 O O . VAL A 1 99 ? -10.615 2.403 2.378 1.00 97.69 99 VAL A O 1
ATOM 768 N N . GLY A 1 100 ? -8.438 2.907 2.334 1.00 95.25 100 GLY A N 1
ATOM 769 C CA . GLY A 1 100 ? -8.544 3.854 1.227 1.00 95.25 100 GLY A CA 1
ATOM 770 C C . GLY A 1 100 ? -9.115 3.220 -0.046 1.00 95.25 100 GLY A C 1
ATOM 771 O O . GLY A 1 100 ? -9.963 3.834 -0.692 1.00 95.25 100 GLY A O 1
ATOM 772 N N . HIS A 1 101 ? -8.726 1.984 -0.382 1.00 94.00 101 HIS A N 1
ATOM 773 C CA . HIS A 1 101 ? -9.330 1.256 -1.511 1.00 94.00 101 HIS A CA 1
ATOM 774 C C . HIS A 1 101 ? -10.796 0.909 -1.243 1.00 94.00 101 HIS A C 1
ATOM 776 O O . HIS A 1 101 ? -11.613 1.019 -2.153 1.00 94.00 101 HIS A O 1
ATOM 782 N N . ALA A 1 102 ? -11.143 0.554 -0.003 1.00 95.12 102 ALA A N 1
ATOM 783 C CA . ALA A 1 102 ? -12.527 0.291 0.392 1.00 95.12 102 ALA A CA 1
ATOM 784 C C . ALA A 1 102 ? -13.423 1.535 0.257 1.00 95.12 102 ALA A C 1
ATOM 786 O O . ALA A 1 102 ? -14.535 1.446 -0.262 1.00 95.12 102 ALA A O 1
ATOM 787 N N . ILE A 1 103 ? -12.921 2.706 0.662 1.00 94.88 103 ILE A N 1
ATOM 788 C CA . ILE A 1 103 ? -13.621 3.990 0.502 1.00 94.88 103 ILE A CA 1
ATOM 789 C C . ILE A 1 103 ? -13.787 4.325 -0.983 1.00 94.88 103 ILE A C 1
ATOM 791 O O . ILE A 1 103 ? -14.890 4.634 -1.424 1.00 94.88 103 ILE A O 1
ATOM 795 N N . GLN A 1 104 ? -12.718 4.209 -1.776 1.00 92.88 104 GLN A N 1
ATOM 796 C CA . GLN A 1 104 ? -12.775 4.479 -3.218 1.00 92.88 104 GLN A CA 1
ATOM 797 C C . GLN A 1 104 ? -13.768 3.569 -3.950 1.00 92.88 104 GLN A C 1
ATOM 799 O O . GLN A 1 104 ? -14.455 4.015 -4.869 1.00 92.88 104 GLN A O 1
ATOM 804 N N . ASP A 1 105 ? -13.843 2.301 -3.555 1.00 91.31 105 ASP A N 1
ATOM 805 C CA . ASP A 1 105 ? -14.811 1.342 -4.079 1.00 91.31 105 ASP A CA 1
ATOM 806 C C . ASP A 1 105 ? -16.251 1.716 -3.683 1.00 91.31 105 ASP A C 1
ATOM 808 O O . ASP A 1 105 ? -17.139 1.720 -4.535 1.00 91.31 105 ASP A O 1
ATOM 812 N N . ALA A 1 106 ? -16.485 2.133 -2.433 1.00 90.56 106 ALA A N 1
ATOM 813 C CA . ALA A 1 106 ? -17.795 2.618 -1.987 1.00 90.56 106 ALA A CA 1
ATOM 814 C C . ALA A 1 106 ? -18.255 3.890 -2.730 1.00 90.56 106 ALA A C 1
ATOM 816 O O . ALA A 1 106 ? -19.441 4.044 -3.027 1.00 90.56 106 ALA A O 1
ATOM 817 N N . GLU A 1 107 ? -17.323 4.778 -3.082 1.00 90.25 107 GLU A N 1
ATOM 818 C CA . GLU A 1 107 ? -17.596 6.010 -3.833 1.00 90.25 107 GLU A CA 1
ATOM 819 C C . GLU A 1 107 ? -17.675 5.810 -5.358 1.00 90.25 107 GLU A C 1
ATOM 821 O O . GLU A 1 107 ? -17.945 6.765 -6.087 1.00 90.25 107 GLU A O 1
ATOM 826 N N . ASN A 1 108 ? -17.454 4.593 -5.870 1.00 83.00 108 ASN A N 1
ATOM 827 C CA . ASN A 1 108 ? -17.311 4.322 -7.307 1.00 83.00 108 ASN A CA 1
ATOM 828 C C . ASN A 1 108 ? -16.265 5.238 -7.978 1.00 83.00 108 ASN A C 1
ATOM 830 O O . ASN A 1 108 ? -16.492 5.803 -9.053 1.00 83.00 108 ASN A O 1
ATOM 834 N N . TYR A 1 109 ? -15.108 5.408 -7.334 1.00 78.94 109 TYR A N 1
ATOM 835 C CA . TYR A 1 109 ? -14.090 6.375 -7.736 1.00 78.94 109 TYR A CA 1
ATOM 836 C C . TYR A 1 109 ? -13.504 6.067 -9.129 1.00 78.94 109 TYR A C 1
ATOM 838 O O . TYR A 1 109 ? -12.621 5.223 -9.298 1.00 78.94 109 TYR A O 1
ATOM 846 N N . GLY A 1 110 ? -13.973 6.789 -10.151 1.00 74.12 110 GLY A N 1
ATOM 847 C CA . GLY A 1 110 ? -13.625 6.572 -11.564 1.00 74.12 110 GLY A CA 1
ATOM 848 C C . GLY A 1 110 ? -12.121 6.499 -11.893 1.00 74.12 110 GLY A C 1
ATOM 849 O O . GLY A 1 110 ? -11.724 5.626 -12.669 1.00 74.12 110 GLY A O 1
ATOM 850 N N . PRO A 1 111 ? -11.238 7.329 -11.301 1.00 82.88 111 PRO A N 1
ATOM 851 C CA . PRO A 1 111 ? -9.795 7.222 -11.531 1.00 82.88 111 PRO A CA 1
ATOM 852 C C . PRO A 1 111 ? -9.184 5.877 -11.107 1.00 82.88 111 PRO A C 1
ATOM 854 O O . PRO A 1 111 ? -8.197 5.444 -11.707 1.00 82.88 111 PRO A O 1
ATOM 857 N N . LEU A 1 112 ? -9.770 5.183 -10.122 1.00 70.44 112 LEU A N 1
ATOM 858 C CA . LEU A 1 112 ? -9.326 3.845 -9.722 1.00 70.44 112 LEU A CA 1
ATOM 859 C C . LEU A 1 112 ? -9.552 2.828 -10.849 1.00 70.44 112 LEU A C 1
ATOM 861 O O . LEU A 1 112 ? -8.694 1.982 -11.089 1.00 70.44 112 LEU A O 1
ATOM 865 N N . VAL A 1 113 ? -10.652 2.954 -11.597 1.00 72.56 113 VAL A N 1
ATOM 866 C CA . VAL A 1 113 ? -10.952 2.095 -12.756 1.00 72.56 113 VAL A CA 1
ATOM 867 C C . VAL A 1 113 ? -9.893 2.270 -13.845 1.00 72.56 113 VAL A C 1
ATOM 869 O O . VAL A 1 113 ? -9.367 1.285 -14.364 1.00 72.56 113 VAL A O 1
ATOM 872 N N . ILE A 1 114 ? -9.518 3.518 -14.141 1.00 80.81 114 ILE A N 1
ATOM 873 C CA . ILE A 1 114 ? -8.470 3.835 -15.124 1.00 80.81 114 ILE A CA 1
ATOM 874 C C . ILE A 1 114 ? -7.124 3.257 -14.671 1.00 80.81 114 ILE A C 1
ATOM 876 O O . ILE A 1 114 ? -6.441 2.590 -15.451 1.00 80.81 114 ILE A O 1
ATOM 880 N N . ARG A 1 115 ? -6.754 3.461 -13.399 1.00 78.56 115 ARG A N 1
ATOM 881 C CA . ARG A 1 115 ? -5.535 2.883 -12.814 1.00 78.56 115 ARG A CA 1
ATOM 882 C C . ARG A 1 115 ? -5.534 1.357 -12.935 1.00 78.56 115 ARG A C 1
ATOM 884 O O . ARG A 1 115 ? -4.546 0.796 -13.402 1.00 78.56 115 ARG A O 1
ATOM 891 N N . ASN A 1 116 ? -6.618 0.695 -12.539 1.00 77.38 116 ASN A N 1
ATOM 892 C CA . ASN A 1 116 ? -6.715 -0.766 -12.541 1.00 77.38 116 ASN A CA 1
ATOM 893 C C . ASN A 1 116 ? -6.625 -1.350 -13.957 1.00 77.38 116 ASN A C 1
ATOM 895 O O . ASN A 1 116 ? -6.025 -2.407 -14.134 1.00 77.38 116 ASN A O 1
ATOM 899 N N . ALA A 1 117 ? -7.133 -0.646 -14.973 1.00 80.62 117 ALA A N 1
ATOM 900 C CA . ALA A 1 117 ? -6.950 -1.027 -16.373 1.00 80.62 117 ALA A CA 1
ATOM 901 C C . ALA A 1 117 ? -5.502 -0.826 -16.867 1.00 80.62 117 ALA A C 1
ATOM 903 O O . ALA A 1 117 ? -5.014 -1.596 -17.694 1.00 80.62 117 ALA A O 1
ATOM 904 N N . ALA A 1 118 ? -4.797 0.189 -16.357 1.00 82.56 118 ALA A N 1
ATOM 905 C CA . ALA A 1 118 ? -3.437 0.522 -16.779 1.00 82.56 118 ALA A CA 1
ATOM 906 C C . ALA A 1 118 ? -2.349 -0.360 -16.136 1.00 82.56 118 ALA A C 1
ATOM 908 O O . ALA A 1 118 ? -1.325 -0.617 -16.771 1.00 82.56 118 ALA A O 1
ATOM 909 N N . VAL A 1 119 ? -2.541 -0.838 -14.899 1.00 83.31 119 VAL A N 1
ATOM 910 C CA . VAL A 1 119 ? -1.526 -1.624 -14.162 1.00 83.31 119 VAL A CA 1
ATOM 911 C C . VAL A 1 119 ? -1.068 -2.886 -14.915 1.00 83.31 119 VAL A C 1
ATOM 913 O O . VAL A 1 119 ? 0.147 -3.056 -15.047 1.00 83.31 119 VAL A O 1
ATOM 916 N N . PRO A 1 120 ? -1.956 -3.741 -15.467 1.00 77.06 120 PRO A N 1
ATOM 917 C CA . PRO A 1 120 ? -1.531 -4.923 -16.219 1.00 77.06 120 PRO A CA 1
ATOM 918 C C . PRO A 1 120 ? -0.712 -4.564 -17.465 1.00 77.06 120 PRO A C 1
ATOM 920 O O . PRO A 1 120 ? 0.300 -5.204 -17.754 1.00 77.06 120 PRO A O 1
ATOM 923 N N . ALA A 1 121 ? -1.102 -3.500 -18.176 1.00 79.12 121 ALA A N 1
ATOM 924 C CA . ALA A 1 121 ? -0.372 -3.008 -19.344 1.00 79.12 121 ALA A CA 1
ATOM 925 C C . ALA A 1 121 ? 1.022 -2.476 -18.962 1.00 79.12 121 ALA A C 1
ATOM 927 O O . ALA A 1 121 ? 2.006 -2.750 -19.650 1.00 79.12 121 ALA A O 1
ATOM 928 N 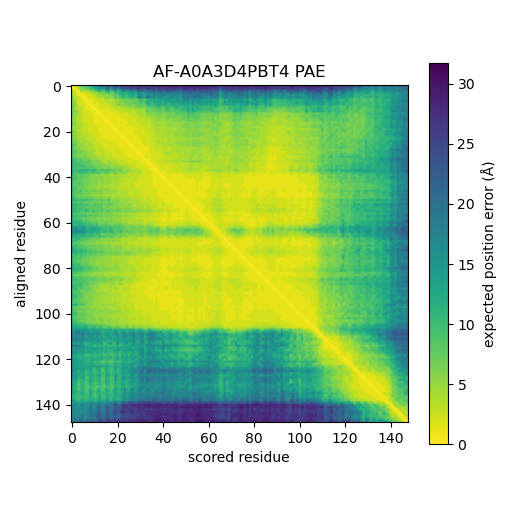N . ALA A 1 122 ? 1.128 -1.772 -17.832 1.00 77.06 122 ALA A N 1
ATOM 929 C CA . ALA A 1 122 ? 2.405 -1.294 -17.310 1.00 77.06 122 ALA A CA 1
ATOM 930 C C . ALA A 1 122 ? 3.323 -2.449 -16.862 1.00 77.06 122 ALA A C 1
ATOM 932 O O . ALA A 1 122 ? 4.529 -2.410 -17.108 1.00 77.06 122 ALA A O 1
ATOM 933 N N . GLN A 1 123 ? 2.766 -3.500 -16.249 1.00 75.62 123 GLN A N 1
ATOM 934 C CA . GLN A 1 123 ? 3.519 -4.691 -15.836 1.00 75.62 123 GLN A CA 1
ATOM 935 C C . GLN A 1 123 ? 4.022 -5.508 -17.032 1.00 75.62 123 GLN A C 1
ATOM 937 O O . GLN A 1 123 ? 5.154 -5.999 -17.000 1.00 75.62 123 GLN A O 1
ATOM 942 N N . PHE A 1 124 ? 3.240 -5.591 -18.115 1.00 79.75 124 PHE A N 1
ATOM 943 C CA . PHE A 1 124 ? 3.657 -6.264 -19.346 1.00 79.75 124 PHE A CA 1
ATOM 944 C C . PHE A 1 124 ? 4.961 -5.689 -19.909 1.00 79.75 124 PHE A C 1
ATOM 946 O O . PHE A 1 124 ? 5.816 -6.450 -20.355 1.00 79.75 124 PHE A O 1
ATOM 953 N N . GLY A 1 125 ? 5.159 -4.368 -19.827 1.00 75.06 125 GLY A N 1
ATOM 954 C CA . GLY A 1 125 ? 6.374 -3.714 -20.316 1.00 75.06 125 GLY A CA 1
ATOM 955 C C . GLY A 1 125 ? 7.655 -4.253 -19.672 1.00 75.06 125 GLY A C 1
ATOM 956 O O . GLY A 1 125 ? 8.627 -4.516 -20.378 1.00 75.06 125 GLY A O 1
ATOM 957 N N . GLY A 1 126 ? 7.653 -4.485 -18.355 1.00 75.00 126 GLY A N 1
ATOM 958 C CA . GLY A 1 126 ? 8.820 -5.014 -17.638 1.00 75.00 126 GLY A CA 1
ATOM 959 C C . GLY A 1 126 ? 9.149 -6.462 -18.016 1.00 75.00 126 GLY A C 1
ATOM 960 O O . GLY A 1 126 ? 10.311 -6.797 -18.275 1.00 75.00 126 GLY A O 1
ATOM 961 N N . THR A 1 127 ? 8.127 -7.316 -18.104 1.00 76.56 127 THR A N 1
ATOM 962 C CA . THR A 1 127 ? 8.286 -8.719 -18.520 1.00 76.56 127 THR A CA 1
ATOM 963 C C . THR A 1 127 ? 8.709 -8.819 -19.984 1.00 76.56 127 THR A C 1
ATOM 965 O O . THR A 1 127 ? 9.659 -9.536 -20.296 1.00 76.56 127 THR A O 1
ATOM 968 N N . ALA A 1 128 ? 8.067 -8.058 -20.875 1.00 78.94 128 ALA A N 1
ATOM 969 C CA . ALA A 1 128 ? 8.406 -8.008 -22.293 1.00 78.94 128 ALA A CA 1
ATOM 970 C C . ALA A 1 128 ? 9.833 -7.495 -22.508 1.00 78.94 128 ALA A C 1
ATOM 972 O O . ALA A 1 128 ? 10.588 -8.117 -23.248 1.00 78.94 128 ALA A O 1
ATOM 973 N N . PHE A 1 129 ? 10.242 -6.426 -21.816 1.00 79.06 129 PHE A N 1
ATOM 974 C CA . PHE A 1 129 ? 11.619 -5.935 -21.859 1.00 79.06 129 PHE A CA 1
ATOM 975 C C . PHE A 1 129 ? 12.619 -7.011 -21.427 1.00 79.06 129 PHE A C 1
ATOM 977 O O . PHE A 1 129 ? 13.612 -7.227 -22.115 1.00 79.06 129 PHE A O 1
ATOM 984 N N . SER A 1 130 ? 12.343 -7.723 -20.332 1.00 75.62 130 SER A N 1
ATOM 985 C CA . SER A 1 130 ? 13.229 -8.785 -19.837 1.00 75.62 130 SER A CA 1
ATOM 986 C C . SER A 1 130 ? 13.359 -9.935 -20.843 1.00 75.62 130 SER A C 1
ATOM 988 O O . SER A 1 130 ? 14.469 -10.387 -21.117 1.00 75.62 130 SER A O 1
ATOM 990 N N . ILE A 1 131 ? 12.246 -10.365 -21.450 1.00 82.88 131 ILE A N 1
ATOM 991 C CA . ILE A 1 131 ? 12.240 -11.388 -22.508 1.00 82.88 131 ILE A CA 1
ATOM 992 C C .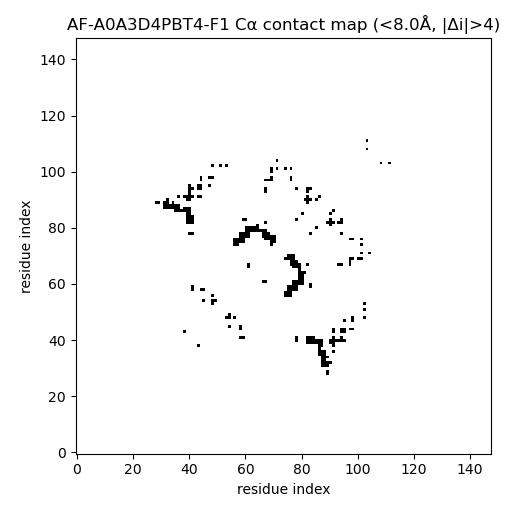 ILE A 1 131 ? 13.023 -10.901 -23.729 1.00 82.88 131 ILE A C 1
ATOM 994 O O . ILE A 1 131 ? 13.896 -11.613 -24.217 1.00 82.88 131 ILE A O 1
ATOM 998 N N . LEU A 1 132 ? 12.749 -9.686 -24.207 1.00 82.19 132 LEU A N 1
ATOM 999 C CA . LEU A 1 132 ? 13.423 -9.106 -25.370 1.00 82.19 132 LEU A CA 1
ATOM 1000 C C . LEU A 1 132 ? 14.925 -8.928 -25.130 1.00 82.19 132 LEU A C 1
ATOM 1002 O O . LEU A 1 132 ? 15.714 -9.161 -26.042 1.00 82.19 132 LEU A O 1
ATOM 1006 N N . LEU A 1 133 ? 15.329 -8.571 -23.910 1.00 79.25 133 LEU A N 1
ATOM 1007 C CA . LEU A 1 133 ? 16.732 -8.466 -23.524 1.00 79.25 133 LEU A CA 1
ATOM 1008 C C . LEU A 1 133 ? 17.421 -9.838 -23.548 1.00 79.25 133 LEU A C 1
ATOM 1010 O O . LEU A 1 133 ? 18.485 -9.966 -24.150 1.00 79.25 133 LEU A O 1
ATOM 1014 N N . ILE A 1 134 ? 16.800 -10.874 -22.973 1.00 81.69 134 ILE A N 1
ATOM 1015 C CA . ILE A 1 134 ? 17.331 -12.249 -23.002 1.00 81.69 134 ILE A CA 1
ATOM 1016 C C . ILE A 1 134 ? 17.422 -12.769 -24.443 1.00 81.69 134 ILE A C 1
ATOM 1018 O O . ILE A 1 134 ? 18.468 -13.273 -24.850 1.00 81.69 134 ILE A O 1
ATOM 1022 N N . VAL A 1 135 ? 16.360 -12.611 -25.238 1.00 85.56 135 VAL A N 1
ATOM 1023 C CA . VAL A 1 135 ? 16.331 -13.016 -26.653 1.00 85.56 135 VAL A CA 1
ATOM 1024 C C . VAL A 1 135 ? 17.394 -12.265 -27.453 1.00 85.56 135 VAL A C 1
ATOM 1026 O O . VAL A 1 135 ? 18.121 -12.882 -28.227 1.00 85.56 135 VAL A O 1
ATOM 1029 N N . GLY A 1 136 ? 17.541 -10.957 -27.235 1.00 78.06 136 GLY A N 1
ATOM 1030 C CA . GLY A 1 136 ? 18.575 -10.146 -27.874 1.00 78.06 136 GLY A CA 1
ATOM 1031 C C . GLY A 1 136 ? 19.990 -10.637 -27.557 1.00 78.06 136 GLY A C 1
ATOM 1032 O O . GLY A 1 136 ? 20.808 -10.766 -28.469 1.00 78.06 136 GLY A O 1
ATOM 1033 N N . ILE A 1 137 ? 20.266 -10.984 -26.294 1.00 79.69 137 ILE A N 1
ATOM 1034 C CA . ILE A 1 137 ? 21.552 -11.569 -25.880 1.00 79.69 137 ILE A CA 1
ATOM 1035 C C . ILE A 1 137 ? 21.782 -12.919 -26.579 1.00 79.69 137 ILE A C 1
ATOM 1037 O O . ILE A 1 137 ? 22.855 -13.139 -27.143 1.00 79.69 137 ILE A O 1
ATOM 1041 N N . LEU A 1 138 ? 20.785 -13.808 -26.602 1.00 81.44 138 LEU A N 1
ATOM 1042 C CA . LEU A 1 138 ? 20.900 -15.133 -27.227 1.00 81.44 138 LEU A CA 1
ATOM 1043 C C . LEU A 1 138 ? 21.114 -15.053 -28.746 1.00 81.44 138 LEU A C 1
ATOM 1045 O O . LEU A 1 138 ? 21.993 -15.730 -29.279 1.00 81.44 138 LEU A O 1
ATOM 1049 N N . LEU A 1 139 ?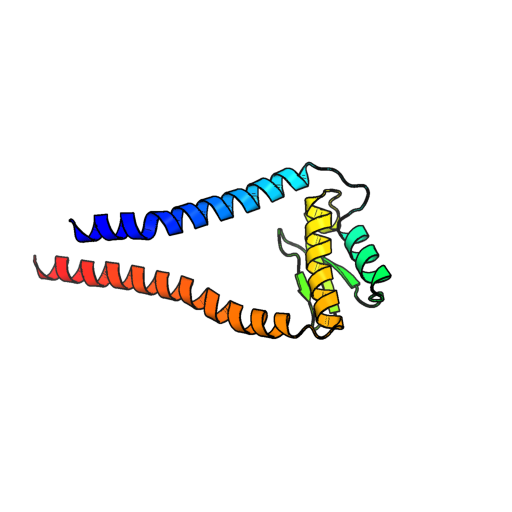 20.372 -14.192 -29.446 1.00 80.06 139 LEU A N 1
ATOM 1050 C CA . LEU A 1 139 ? 20.532 -13.985 -30.890 1.00 80.06 139 LEU A CA 1
ATOM 1051 C C . LEU A 1 139 ? 21.904 -13.390 -31.238 1.00 80.06 139 LEU A C 1
ATOM 1053 O O . LEU A 1 139 ? 22.511 -13.795 -32.230 1.00 80.06 139 LEU A O 1
ATOM 1057 N N . ASN A 1 140 ? 22.433 -12.483 -30.407 1.00 70.25 140 ASN A N 1
ATOM 1058 C CA . ASN A 1 140 ? 23.791 -11.963 -30.582 1.00 70.25 140 ASN A CA 1
ATOM 1059 C C . ASN A 1 140 ? 24.860 -13.047 -30.333 1.00 70.25 140 ASN A C 1
ATOM 1061 O O . ASN A 1 140 ? 25.863 -13.102 -31.042 1.00 70.25 140 ASN A O 1
ATOM 1065 N N . SER A 1 141 ? 24.606 -13.960 -29.390 1.00 62.09 141 SER A N 1
ATOM 1066 C CA . SER A 1 141 ? 25.480 -15.105 -29.089 1.00 62.09 141 SER A CA 1
ATOM 1067 C C . SER A 1 141 ? 25.562 -16.101 -30.255 1.00 62.09 141 SER A C 1
ATOM 1069 O O . SER A 1 141 ? 26.634 -16.623 -30.549 1.00 62.09 141 SER A O 1
ATOM 1071 N N . ILE A 1 142 ? 24.450 -16.333 -30.962 1.00 61.62 142 ILE A N 1
ATOM 1072 C CA . ILE A 1 142 ? 24.393 -17.217 -32.141 1.00 61.62 142 ILE A CA 1
ATOM 1073 C C . ILE A 1 142 ? 25.239 -16.666 -33.298 1.00 61.62 142 ILE A C 1
ATOM 1075 O O . ILE A 1 142 ? 25.929 -17.430 -33.969 1.00 61.62 142 ILE A O 1
ATOM 1079 N N . GLN A 1 143 ? 25.247 -15.346 -33.514 1.00 59.12 143 GLN A N 1
ATOM 1080 C CA . GLN A 1 143 ? 26.087 -14.727 -34.548 1.00 59.12 143 GLN A CA 1
ATOM 1081 C C . GLN A 1 143 ? 27.591 -14.877 -34.270 1.00 59.12 143 GLN A C 1
ATOM 1083 O O . GLN A 1 143 ? 28.366 -14.999 -35.213 1.00 59.12 143 GLN A O 1
ATOM 1088 N N . LEU A 1 144 ? 28.005 -14.906 -32.999 1.00 55.31 144 LEU A N 1
ATOM 1089 C CA . LEU A 1 144 ? 29.396 -15.166 -32.605 1.00 55.31 144 LEU A CA 1
ATOM 1090 C C . LEU A 1 144 ? 29.810 -16.627 -32.842 1.00 55.31 144 LEU A C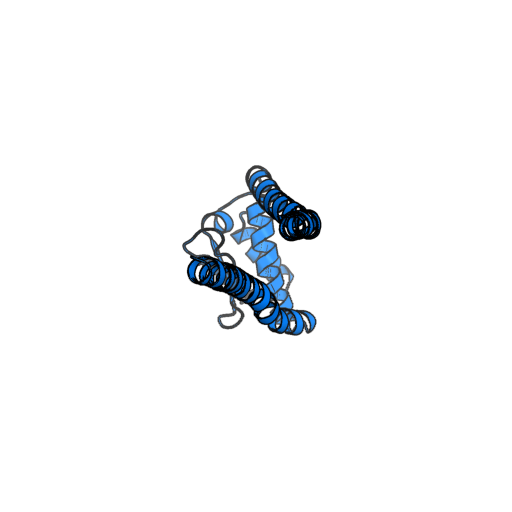 1
ATOM 1092 O O . LEU A 1 144 ? 30.953 -16.871 -33.213 1.00 55.31 144 LEU A O 1
ATOM 1096 N N . ILE A 1 145 ? 28.891 -17.583 -32.668 1.00 56.97 145 ILE A N 1
ATOM 1097 C CA . ILE A 1 145 ? 29.134 -19.014 -32.926 1.00 56.97 145 ILE A CA 1
ATOM 1098 C C . ILE A 1 145 ? 29.257 -19.304 -34.429 1.00 56.97 145 ILE A C 1
ATOM 1100 O O . ILE A 1 145 ? 30.056 -20.142 -34.815 1.00 56.97 145 ILE A O 1
ATOM 1104 N N . LEU A 1 146 ? 28.503 -18.603 -35.283 1.00 57.31 146 LEU A N 1
ATOM 1105 C CA . LEU A 1 146 ? 28.550 -18.776 -36.746 1.00 57.31 146 LEU A CA 1
ATOM 1106 C C . LEU A 1 146 ? 29.797 -18.162 -37.416 1.00 57.31 146 LEU A C 1
ATOM 1108 O O . LEU A 1 146 ? 30.002 -18.364 -38.610 1.00 57.31 146 LEU A O 1
ATOM 1112 N N . LEU A 1 147 ? 30.593 -17.382 -36.676 1.00 55.19 147 LEU A N 1
ATOM 1113 C CA . LEU A 1 147 ? 31.834 -16.748 -37.146 1.00 55.19 147 LEU A CA 1
ATOM 1114 C C . LEU A 1 147 ? 33.104 -17.564 -36.825 1.00 55.19 147 LEU A C 1
ATOM 1116 O O . LEU A 1 147 ? 34.196 -17.126 -37.193 1.00 55.19 147 LEU A O 1
ATOM 1120 N N . VAL A 1 148 ? 32.971 -18.710 -36.145 1.00 42.81 148 VAL A N 1
ATOM 1121 C CA . VAL A 1 148 ? 34.045 -19.667 -35.803 1.00 42.81 148 VAL A CA 1
ATOM 1122 C C . VAL A 1 148 ? 33.847 -20.949 -36.601 1.00 42.81 148 VAL A C 1
ATOM 1124 O O . VAL A 1 148 ? 34.865 -21.484 -37.091 1.00 42.81 148 VAL A O 1
#

Secondary structure (DSSP, 8-state):
-HHHHHHHHHHHHHHHHHHHHHHHHHHHHHHHTTSB-SS-HHHHHHHHHHHTT-TTSEEEEESSSS--EEETTTTEEEEEHHHHH--BHHHHHHHHHHHHHHHHHHTT-HHHHHHHHHHHHHHHHHHHHHHHHHHHHHHHHHHHHTT-